Protein AF-A0A2G3K0B9-F1 (afdb_monomer_lite)

Secondary structure (DSSP, 8-state):
---GGGGTB-GGGEESSS--TTEEEEEEETTEEEEEEEETTEEEEEEEESSHHHHHHHHHHHHHH-TTSB-

Sequence (71 aa):
MRSLQAAGIRPSAYSVSGPEDMALCLEEVRPNWEVFYFERGGKTFSKTFPTEAEACEYMYQELMGDKTAFM

Foldseek 3Di:
DPPVVNVQFDPLQEEAPDADANHFYWDCDPPWIKTFGHHPRDTHPIDIGNDPVVNVVVSVVVLVPDPVRHD

pLDDT: mean 87.42, std 10.55, range [46.53, 96.56]

Radius of gyration: 11.41 Å; chains: 1; bounding box: 22×29×29 Å

Structure (mmCIF, N/CA/C/O backbone):
data_AF-A0A2G3K0B9-F1
#
_entry.id   AF-A0A2G3K0B9-F1
#
loop_
_atom_site.group_PDB
_atom_site.id
_atom_site.type_symbol
_atom_site.label_atom_id
_atom_site.label_alt_id
_atom_site.label_comp_id
_atom_site.label_asym_id
_atom_site.label_entity_id
_atom_site.label_seq_id
_atom_site.pdbx_PDB_ins_code
_atom_site.Cartn_x
_atom_site.Cartn_y
_atom_site.Cartn_z
_atom_site.occupancy
_atom_site.B_iso_or_equiv
_atom_site.auth_seq_id
_atom_site.auth_comp_id
_atom_site.auth_asym_id
_atom_site.auth_atom_id
_atom_site.pdbx_PDB_model_num
ATOM 1 N N . MET A 1 1 ? -4.910 -15.183 3.909 1.00 46.53 1 MET A N 1
ATOM 2 C CA . MET A 1 1 ? -4.213 -14.273 2.9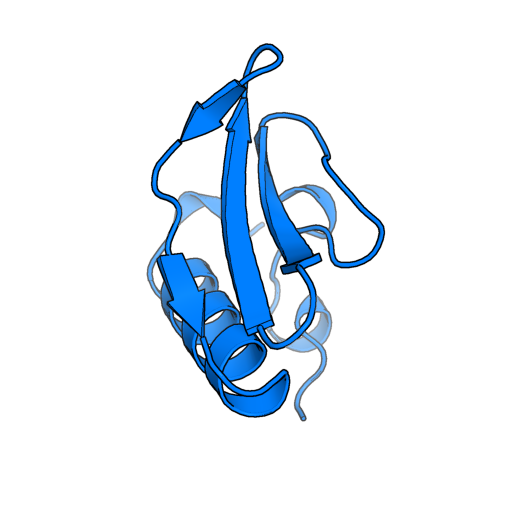76 1.00 46.53 1 MET A CA 1
ATOM 3 C C . MET A 1 1 ? -3.253 -15.087 2.123 1.00 46.53 1 MET A C 1
ATOM 5 O O . MET A 1 1 ? -2.465 -15.839 2.681 1.00 46.53 1 MET A O 1
ATOM 9 N N . ARG A 1 2 ? -3.361 -15.011 0.790 1.00 51.16 2 ARG A N 1
ATOM 10 C CA . ARG A 1 2 ? -2.322 -15.528 -0.117 1.00 51.16 2 ARG A CA 1
ATOM 11 C C . ARG A 1 2 ? -1.117 -14.593 -0.013 1.00 51.16 2 ARG A C 1
ATOM 13 O O . ARG A 1 2 ? -1.302 -13.383 -0.069 1.00 51.16 2 ARG A O 1
ATOM 20 N N . SER A 1 3 ? 0.089 -15.130 0.128 1.00 66.81 3 SER A N 1
ATOM 21 C CA . SER A 1 3 ? 1.306 -14.314 0.086 1.00 66.81 3 SER A CA 1
ATOM 22 C C . SER A 1 3 ? 1.431 -13.656 -1.294 1.00 66.81 3 SER A C 1
ATOM 24 O O . SER A 1 3 ? 1.370 -14.366 -2.295 1.00 66.81 3 SER A O 1
ATOM 26 N N . LEU A 1 4 ? 1.633 -12.334 -1.363 1.00 71.75 4 LEU A N 1
ATOM 27 C CA . LEU A 1 4 ? 1.854 -11.585 -2.618 1.00 71.75 4 LEU A CA 1
ATOM 28 C C . LEU A 1 4 ? 2.967 -12.211 -3.481 1.00 71.75 4 LEU A C 1
ATOM 30 O O . LEU A 1 4 ? 2.849 -12.314 -4.698 1.00 71.75 4 LEU A O 1
ATOM 34 N N . GLN A 1 5 ? 3.993 -12.756 -2.827 1.00 67.81 5 GLN A N 1
ATOM 35 C CA . GLN A 1 5 ? 5.078 -13.506 -3.466 1.00 67.81 5 GLN A CA 1
ATOM 36 C C . GLN A 1 5 ? 4.590 -14.775 -4.183 1.00 67.81 5 GLN A C 1
ATOM 38 O O . GLN A 1 5 ? 5.056 -15.092 -5.271 1.00 67.81 5 GLN A O 1
ATOM 43 N N . ALA A 1 6 ? 3.606 -15.484 -3.619 1.00 70.12 6 ALA A N 1
ATOM 44 C CA . ALA A 1 6 ? 3.002 -16.652 -4.261 1.00 70.12 6 ALA A CA 1
ATOM 45 C C . ALA A 1 6 ? 2.102 -16.271 -5.452 1.00 70.12 6 ALA A C 1
ATOM 47 O O . ALA A 1 6 ? 1.786 -17.130 -6.271 1.00 70.12 6 ALA A O 1
ATOM 48 N N . ALA A 1 7 ? 1.693 -15.001 -5.554 1.00 74.94 7 ALA A N 1
ATOM 49 C CA . ALA A 1 7 ? 0.980 -14.449 -6.705 1.00 74.94 7 ALA A CA 1
ATOM 50 C C . ALA A 1 7 ? 1.926 -13.917 -7.804 1.00 74.94 7 ALA A C 1
ATOM 52 O O . ALA A 1 7 ? 1.445 -13.463 -8.837 1.00 74.94 7 ALA A O 1
ATOM 53 N N . GLY A 1 8 ? 3.251 -13.993 -7.608 1.00 81.00 8 GLY A N 1
ATOM 54 C CA . GLY A 1 8 ? 4.246 -13.519 -8.577 1.00 81.00 8 GLY A CA 1
ATOM 55 C C . GLY A 1 8 ? 4.495 -12.008 -8.540 1.00 81.00 8 GLY A C 1
ATOM 56 O O . GLY A 1 8 ? 5.103 -11.470 -9.465 1.00 81.00 8 GLY A O 1
ATOM 57 N N . ILE A 1 9 ? 4.037 -11.320 -7.491 1.00 84.19 9 ILE A N 1
ATOM 58 C CA . ILE A 1 9 ? 4.270 -9.883 -7.326 1.00 84.19 9 ILE A CA 1
ATOM 59 C C . ILE A 1 9 ? 5.706 -9.659 -6.867 1.00 84.19 9 ILE A C 1
ATOM 61 O O . ILE A 1 9 ? 6.181 -10.297 -5.920 1.00 84.19 9 ILE A O 1
ATOM 65 N N . ARG A 1 10 ? 6.404 -8.747 -7.547 1.00 85.12 10 ARG A N 1
ATOM 66 C CA . ARG A 1 10 ? 7.783 -8.399 -7.212 1.00 85.12 10 ARG A CA 1
ATOM 67 C C . ARG A 1 10 ? 7.837 -7.767 -5.817 1.00 85.12 10 ARG A C 1
ATOM 69 O O . ARG A 1 10 ? 7.074 -6.840 -5.556 1.00 85.12 10 ARG A O 1
ATOM 76 N N . PRO A 1 11 ? 8.768 -8.18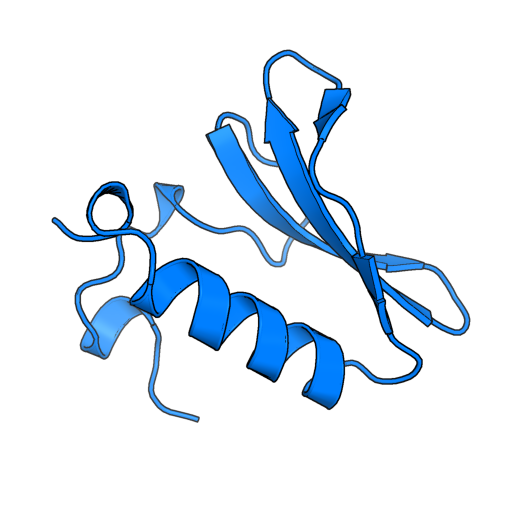4 -4.939 1.00 83.56 11 PRO A N 1
ATOM 77 C CA . PRO A 1 11 ? 8.921 -7.577 -3.616 1.00 83.56 11 PRO A CA 1
ATOM 78 C C . PRO A 1 11 ? 9.192 -6.069 -3.650 1.00 83.56 11 PRO A C 1
ATOM 80 O O . PRO A 1 11 ? 8.849 -5.383 -2.704 1.00 83.56 11 PRO A O 1
ATOM 83 N N . SER A 1 12 ? 9.780 -5.554 -4.735 1.00 87.12 12 SER A N 1
ATOM 84 C CA . SER A 1 12 ? 10.042 -4.121 -4.917 1.00 87.12 12 SER A CA 1
ATOM 85 C C . SER A 1 12 ? 8.808 -3.307 -5.315 1.00 87.12 12 SER A C 1
ATOM 87 O O . SER A 1 12 ? 8.883 -2.090 -5.339 1.00 87.12 12 SER A O 1
ATOM 89 N N . ALA A 1 13 ? 7.695 -3.950 -5.686 1.00 89.38 13 ALA A N 1
ATOM 90 C CA . ALA A 1 13 ? 6.478 -3.246 -6.093 1.00 89.38 13 ALA A CA 1
ATOM 91 C C . ALA A 1 13 ? 5.663 -2.743 -4.892 1.00 89.38 13 ALA A C 1
ATOM 93 O O . ALA A 1 13 ? 4.744 -1.943 -5.066 1.00 89.38 13 ALA A O 1
ATOM 94 N N . TYR A 1 14 ? 5.966 -3.222 -3.681 1.00 91.12 14 TYR A N 1
ATOM 95 C CA . TYR A 1 14 ? 5.195 -2.896 -2.494 1.00 91.12 14 TYR A CA 1
ATOM 96 C C . TYR A 1 14 ? 6.049 -2.801 -1.227 1.00 91.12 14 TYR A C 1
ATOM 98 O O . TYR A 1 14 ? 7.061 -3.482 -1.095 1.00 91.12 14 TYR A O 1
ATOM 106 N N . SER A 1 15 ? 5.596 -2.014 -0.253 1.00 92.44 15 SER A N 1
ATOM 107 C CA . SER A 1 15 ? 6.184 -1.959 1.086 1.00 92.44 15 SER A CA 1
ATOM 108 C C . SER A 1 15 ? 5.102 -1.859 2.157 1.00 92.44 15 SER A C 1
ATOM 110 O O . SER A 1 15 ? 4.156 -1.089 2.038 1.00 92.44 15 SER A O 1
ATOM 112 N N . VAL A 1 16 ? 5.245 -2.640 3.225 1.00 90.06 16 VAL A N 1
ATOM 113 C CA . VAL A 1 16 ? 4.408 -2.560 4.440 1.00 90.06 16 VAL A CA 1
ATOM 114 C C . VAL A 1 16 ? 5.221 -2.117 5.661 1.00 90.06 16 VAL A C 1
ATOM 116 O O . VAL A 1 16 ? 4.722 -2.120 6.782 1.00 90.06 16 VAL A O 1
ATOM 119 N N . SER A 1 17 ? 6.490 -1.761 5.443 1.00 87.44 17 SER A N 1
ATOM 120 C CA . SER A 1 17 ? 7.458 -1.406 6.489 1.00 87.44 17 SER A CA 1
ATOM 121 C C . SER A 1 17 ? 7.850 0.076 6.447 1.00 87.44 17 SER A C 1
ATOM 123 O O . SER A 1 17 ? 8.801 0.473 7.117 1.00 87.44 17 SER A O 1
ATOM 125 N N . GLY A 1 18 ? 7.139 0.883 5.652 1.00 86.62 18 GLY A N 1
ATOM 126 C CA . GLY A 1 18 ? 7.405 2.306 5.438 1.00 86.62 18 GLY A CA 1
ATOM 127 C C . GLY A 1 18 ? 7.605 2.674 3.961 1.00 86.62 18 GLY A C 1
ATOM 128 O O . GLY A 1 18 ? 7.492 1.808 3.092 1.00 86.62 18 GLY A O 1
ATOM 129 N N . PRO A 1 19 ? 7.881 3.956 3.662 1.00 90.00 19 PRO A N 1
ATOM 130 C CA . PRO A 1 19 ? 8.066 4.439 2.296 1.00 90.00 19 PRO A CA 1
ATOM 131 C C . PRO A 1 19 ? 9.282 3.796 1.612 1.00 90.00 19 PRO A C 1
ATOM 133 O O . PRO A 1 19 ? 10.400 3.910 2.111 1.00 90.00 19 PRO A O 1
ATOM 136 N N . GLU A 1 20 ? 9.066 3.183 0.452 1.00 92.81 20 GLU A N 1
ATOM 137 C CA . GLU A 1 20 ? 10.097 2.609 -0.421 1.00 92.81 20 GLU A CA 1
ATOM 138 C C . GLU A 1 20 ? 9.942 3.233 -1.817 1.00 92.81 20 GLU A C 1
ATOM 140 O O . GLU A 1 20 ? 8.821 3.410 -2.293 1.00 92.81 20 GLU A O 1
ATOM 145 N N . ASP A 1 21 ? 11.041 3.630 -2.464 1.00 92.19 21 ASP A N 1
ATOM 146 C CA . ASP A 1 21 ? 10.968 4.342 -3.748 1.00 92.19 21 ASP A CA 1
ATOM 147 C C . ASP A 1 21 ? 10.425 3.447 -4.873 1.00 92.19 21 ASP A C 1
ATOM 149 O O . ASP A 1 21 ? 10.817 2.289 -5.013 1.00 92.19 21 ASP A O 1
ATOM 153 N N . MET A 1 22 ? 9.541 4.018 -5.695 1.00 90.31 22 MET A N 1
ATOM 154 C CA . MET A 1 22 ? 8.810 3.345 -6.773 1.00 90.31 22 MET A CA 1
ATOM 155 C C . MET A 1 22 ? 7.984 2.134 -6.310 1.00 90.31 22 MET A C 1
ATOM 157 O O . MET A 1 22 ? 7.847 1.151 -7.041 1.00 90.31 22 MET A O 1
ATOM 161 N N . ALA A 1 23 ? 7.424 2.201 -5.102 1.00 92.81 23 ALA A N 1
ATOM 162 C CA . ALA A 1 23 ? 6.617 1.130 -4.534 1.00 92.81 23 ALA A CA 1
ATOM 163 C C . ALA A 1 23 ? 5.276 1.640 -4.001 1.00 92.81 23 ALA A C 1
ATOM 165 O O . ALA A 1 23 ? 5.148 2.763 -3.501 1.00 92.81 23 ALA A O 1
ATOM 166 N N . LEU A 1 24 ? 4.270 0.766 -4.047 1.00 94.00 24 LEU A N 1
ATOM 167 C CA . LEU A 1 24 ? 3.019 0.977 -3.334 1.00 94.00 24 LEU A CA 1
ATOM 168 C C . LEU A 1 24 ? 3.236 0.679 -1.848 1.00 94.00 24 LEU A C 1
ATOM 170 O O . LEU A 1 24 ? 3.537 -0.446 -1.459 1.00 94.00 24 LEU A O 1
ATOM 174 N N . CYS A 1 25 ? 3.102 1.688 -1.008 1.00 94.94 25 CYS A N 1
ATOM 175 C CA . CYS A 1 25 ? 3.402 1.626 0.411 1.00 94.94 25 CYS A CA 1
ATOM 176 C C . CYS A 1 25 ? 2.119 1.611 1.245 1.00 94.94 25 CYS A C 1
ATOM 178 O O . CYS A 1 25 ? 1.148 2.292 0.916 1.00 94.94 25 CYS A O 1
ATOM 180 N N . LEU A 1 26 ? 2.138 0.854 2.338 1.00 94.69 26 LEU A N 1
ATOM 181 C CA . LEU A 1 26 ? 1.120 0.835 3.383 1.00 94.69 26 LEU A CA 1
ATOM 182 C C . LEU A 1 26 ? 1.725 1.400 4.672 1.00 94.69 26 LEU A C 1
ATOM 184 O O . LEU A 1 26 ? 2.784 0.948 5.108 1.00 94.69 26 LEU A O 1
ATOM 188 N N . GLU A 1 27 ? 1.041 2.355 5.296 1.00 94.62 27 GLU A N 1
ATOM 189 C CA . GLU A 1 27 ? 1.475 2.989 6.544 1.00 94.62 27 GLU A CA 1
ATOM 190 C C . GLU A 1 27 ? 0.308 3.161 7.525 1.00 94.62 27 GLU A C 1
ATOM 192 O O . GLU A 1 27 ? -0.815 3.492 7.137 1.00 94.62 27 GLU A O 1
ATOM 197 N N . GLU A 1 28 ? 0.572 2.956 8.818 1.00 94.12 28 GLU A N 1
ATOM 198 C CA . GLU A 1 28 ? -0.386 3.250 9.887 1.00 94.12 28 GLU A CA 1
ATOM 199 C C . GLU A 1 28 ? -0.379 4.762 10.176 1.00 94.12 28 GLU A C 1
ATOM 201 O O . GLU A 1 28 ? 0.597 5.314 10.684 1.00 94.12 28 GLU A O 1
ATOM 206 N N . VAL A 1 29 ? -1.495 5.441 9.902 1.00 91.12 29 VAL A N 1
ATOM 207 C CA . VAL A 1 29 ? -1.694 6.875 10.161 1.00 91.12 29 VAL A CA 1
ATOM 208 C C . VAL A 1 29 ? -2.856 7.036 11.135 1.00 91.12 29 VAL A C 1
ATOM 210 O O . VAL A 1 29 ? -3.993 7.302 10.741 1.00 91.12 29 VAL A O 1
ATOM 213 N N . ARG A 1 30 ? -2.582 6.835 12.431 1.00 88.69 30 ARG A N 1
ATOM 214 C CA . ARG A 1 30 ? -3.617 6.716 13.476 1.00 88.69 30 ARG A CA 1
ATOM 215 C C . ARG A 1 30 ? -4.659 7.846 13.430 1.00 88.69 30 ARG A C 1
ATOM 217 O O . ARG A 1 30 ? -4.279 9.017 13.410 1.00 88.69 30 ARG A O 1
ATOM 224 N N . PRO A 1 31 ? -5.965 7.516 13.489 1.00 91.56 31 PRO A N 1
ATOM 225 C CA . PRO A 1 31 ? -6.553 6.186 13.726 1.00 91.56 31 PRO A CA 1
ATOM 226 C C . PRO A 1 31 ? -6.717 5.312 12.465 1.00 91.56 31 PRO A C 1
ATOM 228 O O . PRO A 1 31 ? -7.326 4.252 12.541 1.00 91.56 31 PRO A O 1
ATOM 231 N N . ASN A 1 32 ? -6.212 5.763 11.321 1.00 94.94 32 ASN A N 1
ATOM 232 C CA . ASN A 1 32 ? -6.437 5.183 10.005 1.00 94.94 32 ASN A CA 1
ATOM 233 C C . ASN A 1 32 ? -5.181 4.474 9.469 1.00 94.94 32 ASN A C 1
ATOM 235 O O . ASN A 1 32 ? -4.119 4.453 10.087 1.00 94.94 32 ASN A O 1
ATOM 239 N N . TRP A 1 33 ? -5.317 3.925 8.274 1.00 95.88 33 TRP A N 1
ATOM 240 C CA . TRP A 1 33 ? -4.266 3.361 7.441 1.00 95.88 33 TRP A CA 1
ATOM 241 C C . TRP A 1 33 ? -4.215 4.127 6.129 1.00 95.88 33 TRP A C 1
ATOM 243 O O . TRP A 1 33 ? -5.253 4.540 5.619 1.00 95.88 33 TRP A O 1
ATOM 253 N N . GLU A 1 34 ? -3.030 4.331 5.576 1.00 95.94 34 GLU A N 1
ATOM 254 C CA . GLU A 1 34 ? -2.835 4.994 4.291 1.00 95.94 34 GLU A CA 1
ATOM 255 C C . GLU A 1 34 ? -2.129 4.040 3.328 1.00 95.94 34 GLU A C 1
ATOM 257 O O . GLU A 1 34 ? -1.100 3.458 3.666 1.00 95.94 34 GLU A O 1
ATOM 262 N N . VAL A 1 35 ? -2.681 3.895 2.123 1.00 96.00 35 VAL A N 1
ATOM 263 C CA . VAL A 1 35 ? -1.998 3.279 0.982 1.00 96.00 35 VAL A CA 1
ATOM 264 C C . VAL A 1 35 ? -1.613 4.396 0.029 1.00 96.00 35 VAL A C 1
ATOM 266 O O . VAL A 1 35 ? -2.469 5.19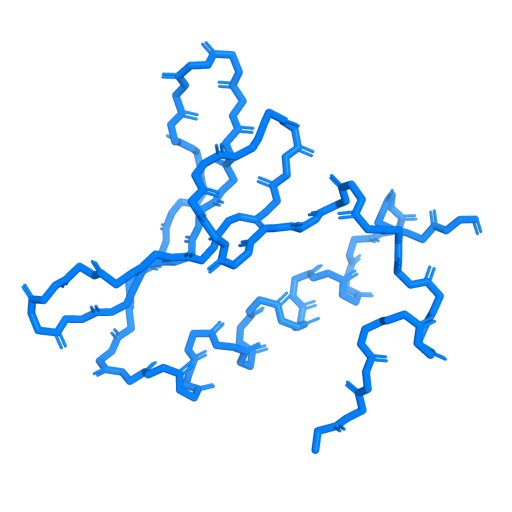3 -0.350 1.00 96.00 35 VAL A O 1
ATOM 269 N 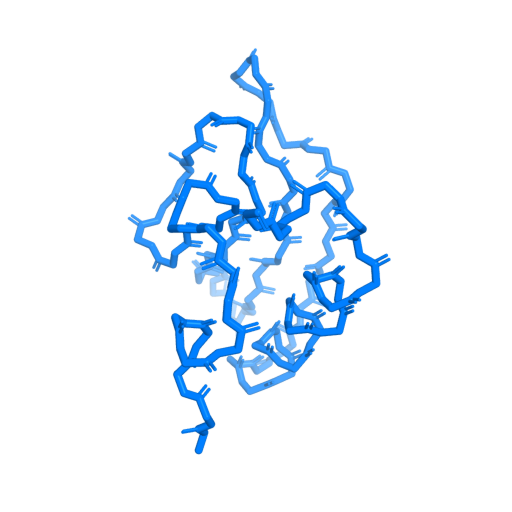N . PHE A 1 36 ? -0.346 4.476 -0.357 1.00 95.38 36 PHE A N 1
ATOM 270 C CA . PHE A 1 36 ? 0.161 5.512 -1.255 1.00 95.38 36 PHE A CA 1
ATOM 271 C C . PHE A 1 36 ? 1.287 4.970 -2.119 1.00 95.38 36 PHE A C 1
ATOM 273 O O . PHE A 1 36 ? 2.043 4.108 -1.688 1.00 95.38 36 PHE A O 1
ATOM 280 N N . TYR A 1 37 ? 1.439 5.495 -3.325 1.00 94.25 37 TYR A N 1
ATOM 281 C CA . TYR A 1 37 ? 2.640 5.250 -4.109 1.00 94.25 37 TYR A CA 1
ATOM 282 C C . TYR A 1 37 ? 3.726 6.229 -3.665 1.00 94.25 37 TYR A C 1
ATOM 284 O O . TYR A 1 37 ? 3.451 7.415 -3.475 1.00 94.25 37 TYR A O 1
ATOM 292 N N . PHE A 1 38 ? 4.944 5.748 -3.441 1.00 93.75 38 PHE A N 1
ATOM 293 C CA . PHE A 1 38 ? 6.059 6.608 -3.064 1.00 93.75 38 PHE A CA 1
ATOM 294 C C . PHE A 1 38 ? 7.049 6.698 -4.212 1.00 93.75 38 PHE A C 1
ATOM 296 O O . PHE A 1 38 ? 7.573 5.691 -4.676 1.00 93.75 38 PHE A O 1
ATOM 303 N N . GLU A 1 39 ? 7.308 7.913 -4.677 1.00 92.00 39 GLU A N 1
ATOM 304 C CA . GLU A 1 39 ? 8.272 8.152 -5.742 1.00 92.00 39 GLU A CA 1
ATOM 305 C C . GLU A 1 39 ? 9.006 9.468 -5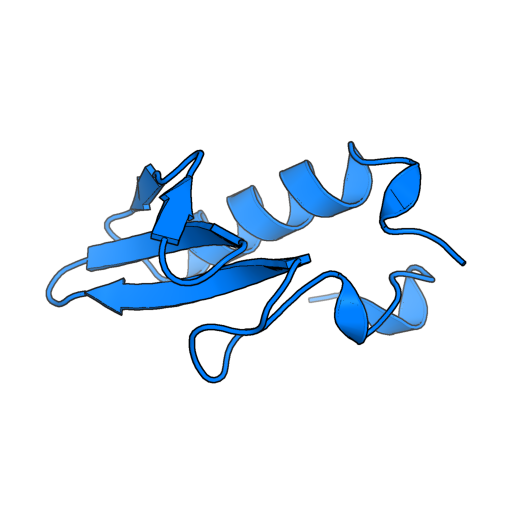.522 1.00 92.00 39 GLU A C 1
ATOM 307 O O . GLU A 1 39 ? 8.410 10.499 -5.197 1.00 92.00 39 GLU A O 1
ATOM 312 N N . ARG A 1 40 ? 10.328 9.450 -5.722 1.00 90.38 40 ARG A N 1
ATOM 313 C CA . ARG A 1 40 ? 11.167 10.661 -5.769 1.00 90.38 40 ARG A CA 1
ATOM 314 C C . ARG A 1 40 ? 11.033 11.542 -4.516 1.00 90.38 40 ARG A C 1
ATOM 316 O O . ARG A 1 40 ? 11.142 12.766 -4.600 1.00 90.38 40 ARG A O 1
ATOM 323 N N . GLY A 1 41 ? 10.810 10.919 -3.358 1.00 90.31 41 GLY A N 1
ATOM 324 C CA . GLY A 1 41 ? 10.657 11.598 -2.069 1.00 90.31 41 GLY A CA 1
ATOM 325 C C . GLY A 1 41 ? 9.252 12.140 -1.777 1.00 90.31 41 GLY A C 1
ATOM 326 O O . GLY A 1 41 ? 9.090 12.877 -0.806 1.00 90.31 41 GLY A O 1
ATOM 327 N N . GLY A 1 42 ? 8.246 11.806 -2.591 1.00 91.12 42 GLY A N 1
ATOM 328 C CA . GLY A 1 42 ? 6.862 12.245 -2.420 1.00 91.12 42 GLY A CA 1
ATOM 329 C C . GLY A 1 42 ? 5.858 11.093 -2.417 1.00 91.12 42 GLY A C 1
ATOM 330 O O . GLY A 1 42 ? 6.080 10.057 -3.038 1.00 91.12 42 GLY A O 1
ATOM 331 N N . LYS A 1 43 ? 4.730 11.297 -1.726 1.00 93.50 43 LYS A N 1
ATOM 332 C CA . LYS A 1 43 ? 3.556 10.416 -1.795 1.00 93.50 43 LYS A CA 1
ATOM 333 C C . LYS A 1 43 ? 2.664 10.853 -2.961 1.00 93.50 43 LYS A C 1
ATOM 335 O O . LYS A 1 43 ? 2.280 12.022 -3.033 1.00 93.50 43 LYS A O 1
ATOM 340 N N . THR A 1 4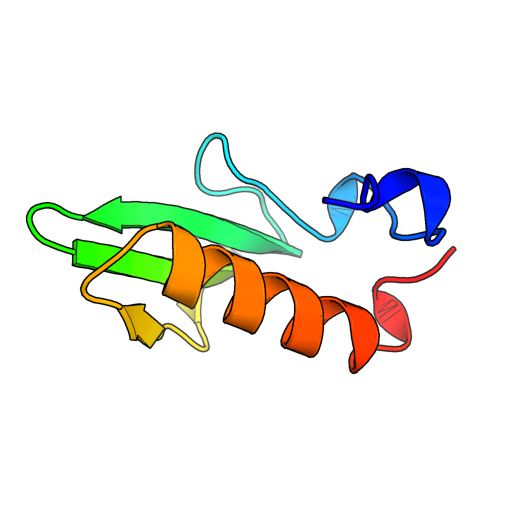4 ? 2.303 9.929 -3.839 1.00 91.38 44 THR A N 1
ATOM 341 C CA . THR A 1 44 ? 1.314 10.107 -4.909 1.00 91.38 44 THR A CA 1
ATOM 342 C C . THR A 1 44 ? 0.230 9.032 -4.795 1.00 91.38 44 THR A C 1
ATOM 344 O O . THR A 1 44 ? 0.396 8.040 -4.087 1.00 91.38 44 THR A O 1
ATOM 347 N N . PHE A 1 45 ? -0.934 9.259 -5.418 1.00 87.56 45 PHE A N 1
ATOM 348 C CA . PHE A 1 45 ? -2.071 8.319 -5.408 1.00 87.56 45 PHE A CA 1
ATOM 349 C C . PHE A 1 45 ? -2.438 7.773 -4.012 1.00 87.56 45 PHE A C 1
ATOM 351 O O . PHE A 1 45 ? -2.673 6.577 -3.847 1.00 87.56 45 PHE A O 1
ATOM 358 N N . SER A 1 46 ? -2.469 8.644 -2.994 1.00 93.81 46 SER A N 1
ATOM 359 C CA . SER A 1 46 ? -2.748 8.220 -1.622 1.00 93.81 46 SER A CA 1
ATOM 360 C C . SER A 1 46 ? -4.240 8.064 -1.332 1.00 93.81 46 SER A C 1
ATOM 362 O O . SER A 1 46 ? -5.085 8.823 -1.817 1.00 93.81 46 SER A O 1
ATOM 364 N N . LYS A 1 47 ? -4.569 7.061 -0.517 1.00 96.31 47 LYS A N 1
ATOM 365 C CA . LYS A 1 47 ? -5.924 6.778 -0.053 1.00 96.31 47 LYS A CA 1
ATOM 366 C C . LYS A 1 47 ? -5.899 6.267 1.380 1.00 96.31 47 LYS A C 1
ATOM 368 O O . LYS A 1 47 ? -5.089 5.410 1.726 1.00 96.31 47 LYS A O 1
ATOM 373 N N . THR A 1 48 ? -6.799 6.792 2.206 1.00 96.56 48 THR A N 1
ATOM 374 C CA . THR A 1 48 ? -6.911 6.433 3.621 1.00 96.56 48 THR A CA 1
ATOM 375 C C . THR A 1 48 ? -8.082 5.493 3.885 1.00 96.56 48 THR A C 1
ATOM 377 O O . THR A 1 48 ? -9.119 5.558 3.223 1.00 96.56 48 THR A O 1
ATOM 380 N N . PHE A 1 49 ? -7.906 4.626 4.877 1.00 96.12 49 PHE A N 1
ATOM 381 C CA . PHE A 1 49 ? -8.842 3.584 5.273 1.00 96.12 49 PHE A CA 1
ATOM 382 C C . PHE A 1 49 ? -8.952 3.519 6.800 1.00 96.12 49 PHE A C 1
ATOM 384 O O . PHE A 1 49 ? -7.951 3.688 7.492 1.00 96.12 49 PHE A O 1
ATOM 391 N N . PRO A 1 50 ? -10.137 3.249 7.359 1.00 95.56 50 PRO A N 1
ATOM 392 C CA . PRO A 1 50 ? -10.328 3.119 8.802 1.00 95.56 50 PRO A CA 1
ATOM 393 C C . PRO A 1 50 ? -9.702 1.848 9.395 1.00 95.56 50 PRO A C 1
ATOM 395 O O . PRO A 1 50 ? -9.473 1.791 10.600 1.00 95.56 50 PRO A O 1
ATOM 398 N N . THR A 1 51 ? -9.442 0.816 8.586 1.00 95.00 51 THR A N 1
ATOM 399 C CA . THR A 1 51 ? -8.917 -0.470 9.064 1.00 95.00 51 THR A CA 1
ATOM 400 C C . THR A 1 51 ? -7.748 -0.967 8.218 1.00 95.00 51 THR A C 1
ATOM 402 O O . THR A 1 51 ? -7.682 -0.719 7.014 1.00 95.00 51 THR A O 1
ATOM 405 N N . GLU A 1 52 ? -6.844 -1.719 8.851 1.00 93.94 52 GLU A N 1
ATOM 406 C CA . GLU A 1 52 ? -5.716 -2.379 8.178 1.00 93.94 52 GLU A CA 1
ATOM 407 C C . GLU A 1 52 ? -6.207 -3.319 7.074 1.00 93.94 52 GLU A C 1
ATOM 409 O O . GLU A 1 52 ? -5.647 -3.363 5.983 1.00 93.94 52 GLU A O 1
ATOM 414 N N . ALA A 1 53 ? -7.293 -4.045 7.351 1.00 93.38 53 ALA A N 1
ATOM 415 C CA . ALA A 1 53 ? -7.873 -5.011 6.430 1.00 93.38 53 ALA A CA 1
ATOM 416 C C . ALA A 1 53 ? -8.365 -4.351 5.133 1.00 93.38 53 ALA A C 1
ATOM 418 O O . ALA A 1 53 ? -8.087 -4.864 4.051 1.00 93.38 53 ALA A O 1
ATOM 419 N N . GLU A 1 54 ? -9.050 -3.207 5.227 1.00 94.44 54 GLU A N 1
ATOM 420 C CA . GLU A 1 54 ? -9.492 -2.447 4.051 1.00 94.44 54 GLU A CA 1
ATOM 421 C C . GLU A 1 54 ? -8.311 -1.909 3.239 1.00 94.44 54 GLU A C 1
ATOM 423 O O . GLU A 1 54 ? -8.323 -1.981 2.010 1.00 94.44 54 GLU A O 1
ATOM 428 N N . ALA A 1 55 ? -7.271 -1.422 3.920 1.00 94.44 55 ALA A N 1
ATOM 429 C CA . ALA A 1 55 ? -6.062 -0.938 3.269 1.00 94.44 55 ALA A CA 1
ATOM 430 C C . ALA A 1 55 ? -5.307 -2.070 2.550 1.00 94.44 55 ALA A C 1
ATOM 432 O O . ALA A 1 55 ? -4.886 -1.906 1.406 1.00 94.44 55 ALA A O 1
ATOM 433 N N . CYS A 1 56 ? -5.197 -3.242 3.180 1.00 91.88 56 CYS A N 1
ATOM 434 C CA . CYS A 1 56 ? -4.567 -4.424 2.594 1.00 91.88 56 CYS A CA 1
ATOM 435 C C . CYS A 1 56 ? -5.338 -4.949 1.379 1.00 91.88 56 CYS A C 1
ATOM 437 O O . CYS A 1 56 ? -4.721 -5.320 0.382 1.00 91.88 56 CYS A O 1
ATOM 439 N N . GLU A 1 57 ? -6.672 -4.979 1.447 1.00 93.00 57 GLU A N 1
ATOM 440 C CA . GLU A 1 57 ? -7.509 -5.383 0.316 1.00 93.00 57 GLU A CA 1
ATOM 441 C C . GLU A 1 57 ? -7.330 -4.414 -0.854 1.00 93.00 57 GLU A C 1
ATOM 443 O O . GLU A 1 57 ? -7.075 -4.846 -1.974 1.00 93.00 57 GLU A O 1
ATOM 448 N N . TYR A 1 58 ? -7.374 -3.103 -0.600 1.00 93.94 58 TYR A N 1
ATOM 449 C CA . TYR A 1 58 ? -7.136 -2.104 -1.639 1.00 93.94 58 TYR A CA 1
ATOM 450 C C . TYR A 1 58 ? -5.747 -2.247 -2.269 1.00 93.94 58 TYR A C 1
ATOM 452 O O . TYR A 1 58 ? -5.634 -2.339 -3.487 1.00 93.94 58 TYR A O 1
ATOM 460 N N . MET A 1 59 ? -4.700 -2.337 -1.446 1.00 92.75 59 MET A N 1
ATOM 461 C CA . MET A 1 59 ? -3.326 -2.534 -1.907 1.00 92.75 59 MET A CA 1
ATOM 462 C C . MET A 1 59 ? -3.195 -3.790 -2.781 1.00 92.75 59 MET A C 1
ATOM 464 O O . MET A 1 59 ? -2.544 -3.755 -3.822 1.00 92.75 59 MET A O 1
ATOM 468 N N . TYR A 1 60 ? -3.843 -4.893 -2.390 1.00 90.81 60 TYR A N 1
ATOM 469 C CA . TYR A 1 60 ? -3.867 -6.125 -3.175 1.00 90.81 60 TYR A CA 1
ATOM 470 C C . TYR A 1 60 ? -4.530 -5.923 -4.543 1.00 90.81 60 TYR A C 1
ATOM 472 O O . TYR A 1 60 ? -3.976 -6.358 -5.552 1.00 90.81 60 TYR A O 1
ATOM 480 N N . GLN A 1 61 ? -5.683 -5.250 -4.597 1.00 91.25 61 GLN A N 1
ATOM 481 C CA . GLN A 1 61 ? -6.384 -4.977 -5.856 1.00 91.25 61 GLN A CA 1
ATOM 482 C C . GLN A 1 61 ? -5.554 -4.089 -6.794 1.00 91.25 61 GLN A C 1
ATOM 484 O O . GLN A 1 61 ? -5.461 -4.393 -7.983 1.00 91.25 61 GLN A O 1
ATOM 489 N N . GLU A 1 62 ? -4.900 -3.051 -6.265 1.00 91.81 62 GLU A N 1
ATOM 490 C CA . GLU A 1 62 ? -4.018 -2.175 -7.049 1.00 91.81 62 GLU A CA 1
ATOM 491 C C . GLU A 1 62 ? -2.837 -2.957 -7.639 1.00 91.81 62 GLU A C 1
ATOM 493 O O . GLU A 1 62 ? -2.593 -2.906 -8.845 1.00 91.81 62 GLU A O 1
ATOM 498 N N . LEU A 1 63 ? -2.156 -3.767 -6.821 1.00 90.06 63 LEU A N 1
ATOM 499 C CA . LEU A 1 63 ? -1.024 -4.583 -7.272 1.00 90.06 63 LEU A CA 1
ATOM 500 C C . LEU A 1 63 ? -1.433 -5.655 -8.294 1.00 90.06 63 LEU A C 1
ATOM 502 O O . LEU A 1 63 ? -0.670 -5.966 -9.203 1.00 90.06 63 LEU A O 1
ATOM 506 N N . MET A 1 64 ? -2.631 -6.228 -8.165 1.00 87.50 64 MET A N 1
ATOM 507 C CA . MET A 1 64 ? -3.151 -7.199 -9.132 1.00 87.50 64 MET A CA 1
ATOM 508 C C . MET A 1 64 ? -3.605 -6.543 -10.446 1.00 87.50 64 MET A C 1
ATOM 510 O O . MET A 1 64 ? -3.584 -7.196 -11.492 1.00 87.50 64 MET A O 1
ATOM 514 N N . GLY A 1 65 ? -4.027 -5.275 -10.403 1.00 85.88 65 GLY A N 1
ATOM 515 C CA . GLY A 1 65 ? -4.385 -4.479 -11.579 1.00 85.88 65 GLY A CA 1
ATOM 516 C C . GLY A 1 65 ? -3.172 -3.932 -12.338 1.00 85.88 65 GLY A C 1
ATOM 517 O O . GLY A 1 65 ? -3.228 -3.779 -13.564 1.00 85.88 65 GLY A O 1
ATOM 518 N N . ASP A 1 66 ? -2.066 -3.678 -11.638 1.00 82.75 66 ASP A N 1
ATOM 519 C CA . ASP A 1 66 ? -0.830 -3.173 -12.222 1.00 82.75 66 ASP A CA 1
ATOM 520 C C . ASP A 1 66 ? 0.007 -4.291 -12.862 1.00 82.75 66 ASP A C 1
ATOM 522 O O . ASP A 1 66 ? 0.708 -5.066 -12.212 1.00 82.75 66 ASP A O 1
ATOM 526 N N . LYS A 1 67 ? 0.006 -4.334 -14.197 1.00 76.44 67 LYS A N 1
ATOM 527 C CA . LYS A 1 67 ? 0.815 -5.292 -14.969 1.00 76.44 67 LYS A CA 1
ATOM 528 C C . LYS A 1 67 ? 2.321 -5.103 -14.775 1.00 76.44 67 LYS A C 1
ATOM 530 O O . LYS A 1 67 ? 3.079 -6.026 -15.060 1.00 76.44 67 LYS A O 1
ATOM 535 N N . THR A 1 68 ? 2.760 -3.938 -14.307 1.00 76.88 68 THR A N 1
ATOM 536 C CA . THR A 1 68 ? 4.165 -3.655 -14.004 1.00 76.88 68 THR A CA 1
ATOM 537 C C . THR A 1 68 ? 4.582 -4.139 -12.614 1.00 76.88 68 THR A C 1
ATOM 539 O O . THR A 1 68 ? 5.779 -4.200 -12.344 1.00 76.88 68 THR A O 1
ATOM 542 N N . ALA A 1 69 ? 3.651 -4.583 -11.765 1.00 72.19 69 ALA A N 1
ATOM 543 C CA . ALA A 1 69 ? 3.961 -5.174 -10.462 1.00 72.19 69 ALA A CA 1
ATOM 544 C C . ALA A 1 69 ? 4.433 -6.643 -10.557 1.00 72.19 69 ALA A C 1
ATOM 546 O O . ALA A 1 69 ? 5.086 -7.158 -9.645 1.00 72.19 69 ALA A O 1
ATOM 547 N N . PHE A 1 70 ? 4.151 -7.319 -11.675 1.00 70.62 70 PHE A N 1
ATOM 548 C CA . PHE A 1 70 ? 4.527 -8.715 -11.926 1.00 70.62 70 PHE A CA 1
ATOM 549 C C . PHE A 1 70 ? 5.947 -8.840 -12.496 1.00 70.62 70 PHE A C 1
ATOM 551 O O . PHE A 1 70 ? 6.468 -7.886 -13.085 1.00 70.62 70 PHE A O 1
ATOM 558 N N . MET A 1 71 ? 6.586 -9.992 -12.265 1.00 58.22 71 MET A N 1
ATOM 559 C CA . MET A 1 71 ? 7.908 -10.355 -12.801 1.00 58.22 71 MET A CA 1
ATOM 560 C C . MET A 1 71 ? 7.817 -10.965 -14.200 1.00 58.22 71 MET A C 1
ATOM 562 O O . MET A 1 71 ? 6.866 -11.744 -14.436 1.00 58.22 71 MET A O 1
#